Protein AF-A0A2G5UDF6-F1 (afdb_monomer_lite)

InterPro domains:
  IPR027913 Protein of unknown function DUF4473 [PF14747] (28-94)

Secondary structure (DSSP, 8-state):
--TTHHHHHHHHHHHGGG---S---HHHHHHHHHHTT--HHHHHHHHHHHHHHHHHHHHTTT-HHHHHHHHHHHHHHHHHHHHHS-HHHHHHHHHHHHHH-

Sequence (101 aa):
MFKQFLVFSAFLLVFCLSKRTTPLDPKKSVPELVAAGISEKVADVLVQGDNVYYKQLATAEGDKEMTRKVHATYRKFQADIQKIFPKELWEKWVKYLAKHD

Structure (mmCIF, N/CA/C/O backbone):
data_AF-A0A2G5UDF6-F1
#
_entry.id   AF-A0A2G5UDF6-F1
#
loop_
_atom_site.group_PDB
_atom_site.id
_atom_site.type_symbol
_atom_site.label_atom_id
_atom_site.label_alt_id
_atom_site.label_comp_id
_atom_site.label_asym_id
_atom_site.label_entity_id
_atom_site.label_seq_id
_atom_site.pdbx_PDB_ins_code
_atom_site.Cartn_x
_atom_site.Cartn_y
_atom_site.Cartn_z
_atom_site.occupancy
_atom_site.B_iso_or_equiv
_atom_site.auth_seq_id
_atom_site.auth_comp_id
_atom_site.auth_asym_id
_atom_site.auth_atom_id
_atom_site.pdbx_PDB_model_num
ATOM 1 N N . MET A 1 1 ? 25.779 12.666 20.681 1.00 50.19 1 MET A N 1
ATOM 2 C CA . MET A 1 1 ? 25.621 12.098 19.320 1.00 50.19 1 MET A CA 1
ATOM 3 C C . MET A 1 1 ? 24.433 11.120 19.216 1.00 50.19 1 MET A C 1
ATOM 5 O O . MET A 1 1 ? 24.481 10.184 18.438 1.00 50.19 1 MET A O 1
ATOM 9 N N . PHE A 1 2 ? 23.336 11.335 19.961 1.00 48.03 2 PHE A N 1
ATOM 10 C CA . PHE A 1 2 ? 22.194 10.395 20.021 1.00 48.03 2 PHE A CA 1
ATOM 11 C C . PHE A 1 2 ? 20.984 10.834 19.170 1.00 48.03 2 PHE A C 1
ATOM 13 O O . PHE A 1 2 ? 20.065 10.060 18.931 1.00 48.03 2 PHE A O 1
ATOM 20 N N . LYS A 1 3 ? 20.982 12.084 18.679 1.00 40.91 3 LYS A N 1
ATOM 21 C CA . LYS A 1 3 ? 19.861 12.655 17.910 1.00 40.91 3 LYS A CA 1
ATOM 22 C C . LYS A 1 3 ? 19.856 12.269 16.423 1.00 40.91 3 LYS A C 1
ATOM 24 O O . LYS A 1 3 ? 18.808 12.348 15.799 1.00 40.91 3 LYS A O 1
ATOM 29 N N . GLN A 1 4 ? 20.982 11.816 15.863 1.00 46.84 4 GLN A N 1
ATOM 30 C CA . GLN A 1 4 ? 21.053 11.362 14.463 1.00 46.84 4 GLN A CA 1
ATOM 31 C C . GLN A 1 4 ? 20.636 9.891 14.282 1.00 46.84 4 GLN A C 1
ATOM 33 O O . GLN A 1 4 ? 20.145 9.531 13.217 1.00 46.84 4 GLN A O 1
ATOM 38 N N . PHE A 1 5 ? 20.733 9.058 15.325 1.00 46.44 5 PHE A N 1
ATOM 39 C CA . PHE A 1 5 ? 20.299 7.653 15.265 1.00 46.44 5 PHE A CA 1
ATOM 40 C C . PHE A 1 5 ? 18.772 7.494 15.180 1.00 46.44 5 PHE A C 1
ATOM 42 O O . PHE A 1 5 ? 18.275 6.549 14.572 1.00 46.44 5 PHE A O 1
ATOM 49 N N . LEU A 1 6 ? 18.016 8.452 15.722 1.00 48.91 6 LEU A N 1
ATOM 50 C CA . LEU A 1 6 ? 16.549 8.433 15.688 1.00 48.91 6 LEU A CA 1
ATOM 51 C C . LEU A 1 6 ? 15.978 8.701 14.286 1.00 48.91 6 LEU A C 1
ATOM 53 O O . LEU A 1 6 ? 14.896 8.219 13.962 1.00 48.91 6 LEU A O 1
ATOM 57 N N . VAL A 1 7 ? 16.725 9.403 13.428 1.00 47.25 7 VAL A N 1
ATOM 58 C CA . VAL A 1 7 ? 16.295 9.702 12.052 1.00 47.25 7 VAL A CA 1
ATOM 59 C C . VAL A 1 7 ? 16.432 8.471 11.146 1.00 47.25 7 VAL A C 1
ATOM 61 O O . VAL A 1 7 ? 15.597 8.260 10.271 1.00 47.25 7 VAL A O 1
ATOM 64 N N . PHE A 1 8 ? 17.412 7.597 11.400 1.00 45.00 8 PHE A N 1
ATOM 65 C CA . PHE A 1 8 ? 17.575 6.350 10.640 1.00 45.00 8 PHE A CA 1
ATOM 66 C C . PHE A 1 8 ? 16.494 5.302 10.945 1.00 45.00 8 PHE A C 1
ATOM 68 O O . PHE A 1 8 ? 16.107 4.550 10.053 1.00 45.00 8 PHE A O 1
ATOM 75 N N . SER A 1 9 ? 15.950 5.288 12.166 1.00 44.84 9 SER A N 1
ATOM 76 C CA . SER A 1 9 ? 14.861 4.373 12.548 1.00 44.84 9 SER A CA 1
ATOM 77 C C . SER A 1 9 ? 13.561 4.659 11.780 1.00 44.84 9 SER A C 1
ATOM 79 O O . SER A 1 9 ? 12.910 3.743 11.277 1.00 44.84 9 SER A O 1
ATOM 81 N N . ALA A 1 10 ? 13.225 5.939 11.583 1.00 43.44 10 ALA A N 1
ATOM 82 C CA . ALA A 1 10 ? 12.039 6.327 10.819 1.00 43.44 10 ALA A CA 1
ATOM 83 C C . ALA A 1 10 ? 12.166 6.016 9.313 1.00 43.44 10 ALA A C 1
ATOM 85 O O . ALA A 1 10 ? 11.167 5.713 8.665 1.00 43.44 10 ALA A O 1
ATOM 86 N N . PHE A 1 11 ? 13.384 6.030 8.755 1.00 42.06 11 PHE A N 1
ATOM 87 C CA . PHE A 1 11 ? 13.624 5.650 7.356 1.00 42.06 11 PHE A CA 1
ATOM 88 C C . PHE A 1 11 ? 13.518 4.137 7.112 1.00 42.06 11 PHE A C 1
ATOM 90 O O . PHE A 1 11 ? 13.086 3.722 6.036 1.00 42.06 11 PHE A O 1
ATOM 97 N N . LEU A 1 12 ? 13.848 3.311 8.110 1.00 40.5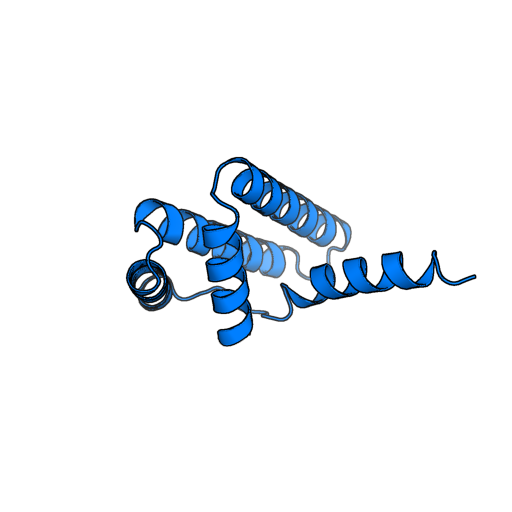6 12 LEU A N 1
ATOM 98 C CA . LEU A 1 12 ? 13.720 1.853 8.021 1.00 40.56 12 LEU A CA 1
ATOM 99 C C . LEU A 1 12 ? 12.257 1.389 7.998 1.00 40.56 12 LEU A C 1
ATOM 101 O O . LEU A 1 12 ? 11.930 0.451 7.275 1.00 40.56 12 LEU A O 1
ATOM 105 N N . LEU A 1 13 ? 11.356 2.086 8.696 1.00 39.72 13 LEU A N 1
ATOM 106 C CA . LEU A 1 13 ? 9.921 1.774 8.662 1.00 39.72 13 LEU A CA 1
ATOM 107 C C . LEU A 1 13 ? 9.263 2.085 7.309 1.00 39.72 13 LEU A C 1
ATOM 109 O O . LEU A 1 13 ? 8.309 1.411 6.934 1.00 39.72 13 LEU A O 1
ATOM 113 N N . VAL A 1 14 ? 9.787 3.048 6.545 1.00 43.19 14 VAL A N 1
ATOM 114 C CA . VAL A 1 14 ? 9.267 3.369 5.202 1.00 43.19 14 VAL A CA 1
ATOM 115 C C . VAL A 1 14 ? 9.732 2.344 4.160 1.00 43.19 14 VAL A C 1
ATOM 117 O O . VAL A 1 14 ? 8.984 2.034 3.237 1.00 43.19 14 VAL A O 1
ATOM 120 N N . PHE A 1 15 ? 10.931 1.772 4.320 1.00 41.12 15 PHE A N 1
ATOM 121 C CA . PHE A 1 15 ? 11.445 0.727 3.423 1.00 41.12 15 PHE A CA 1
ATOM 122 C C . PHE A 1 15 ? 10.815 -0.655 3.662 1.00 41.12 15 PHE A C 1
ATOM 124 O O . PHE A 1 15 ? 10.803 -1.481 2.752 1.00 41.12 15 PHE A O 1
ATOM 131 N N . CYS A 1 16 ? 10.257 -0.908 4.850 1.00 41.47 16 CYS A N 1
ATOM 132 C CA . CYS A 1 16 ? 9.574 -2.169 5.149 1.00 41.47 16 CYS A CA 1
ATOM 133 C C . CYS A 1 16 ? 8.167 -2.287 4.542 1.00 41.47 16 CYS A C 1
ATOM 135 O O . CYS A 1 16 ? 7.653 -3.393 4.485 1.00 41.47 16 CYS A O 1
ATOM 137 N N . LEU A 1 17 ? 7.550 -1.199 4.068 1.00 44.84 17 LEU A N 1
ATOM 138 C CA . LEU A 1 17 ? 6.150 -1.203 3.610 1.00 44.84 17 LEU A CA 1
ATOM 139 C C . LEU A 1 17 ? 5.935 -1.709 2.168 1.00 44.84 17 LEU A C 1
ATOM 141 O O . LEU A 1 17 ? 4.832 -1.587 1.645 1.00 44.84 17 LEU A O 1
ATOM 145 N N . SER A 1 18 ? 6.968 -2.213 1.487 1.00 49.06 18 SER A N 1
ATOM 146 C CA . SER A 1 18 ? 6.831 -2.659 0.088 1.00 49.06 18 SER A CA 1
ATOM 147 C C . SER A 1 18 ? 7.806 -3.774 -0.292 1.00 49.06 18 SER A C 1
ATOM 149 O O . SER A 1 18 ? 8.461 -3.706 -1.329 1.00 49.06 18 SER A O 1
ATOM 151 N N . LYS A 1 19 ? 7.953 -4.797 0.564 1.00 52.03 19 LYS A N 1
ATOM 152 C CA . LYS A 1 19 ? 8.693 -6.007 0.162 1.00 52.03 19 LYS A CA 1
ATOM 153 C C . LYS A 1 19 ? 7.856 -6.963 -0.673 1.00 52.03 19 LYS A C 1
ATOM 155 O O . LYS A 1 19 ? 8.430 -7.822 -1.344 1.00 52.03 19 LYS A O 1
ATOM 160 N N . ARG A 1 20 ? 6.532 -6.819 -0.653 1.00 62.22 20 ARG A N 1
ATOM 161 C CA . ARG A 1 20 ? 5.671 -7.587 -1.543 1.00 62.22 20 ARG A CA 1
ATOM 162 C C . ARG A 1 20 ? 6.031 -7.255 -2.980 1.00 62.22 20 ARG A C 1
ATOM 164 O O . ARG A 1 20 ? 6.321 -6.115 -3.307 1.00 62.22 20 ARG A O 1
ATOM 171 N N . THR A 1 21 ? 6.071 -8.264 -3.832 1.00 62.69 21 THR A N 1
ATOM 172 C CA . THR A 1 21 ? 6.319 -8.106 -5.272 1.00 62.69 21 THR A CA 1
ATOM 173 C C . THR A 1 21 ? 5.030 -8.241 -6.075 1.00 62.69 21 THR A C 1
ATOM 175 O O . THR A 1 21 ? 5.043 -8.116 -7.298 1.00 62.69 21 THR A O 1
ATOM 178 N N . THR A 1 22 ? 3.909 -8.498 -5.393 1.00 68.50 22 THR A N 1
ATOM 179 C CA . THR A 1 22 ? 2.641 -8.895 -5.996 1.00 68.50 22 THR A CA 1
ATOM 180 C C . THR A 1 22 ? 1.465 -8.064 -5.469 1.00 68.50 22 THR A C 1
ATOM 182 O O . THR A 1 22 ? 1.420 -7.721 -4.286 1.00 68.50 22 THR A O 1
ATOM 185 N N . PRO A 1 23 ? 0.488 -7.742 -6.336 1.00 82.19 23 PRO A N 1
ATOM 186 C CA . PRO A 1 23 ? -0.724 -7.019 -5.951 1.00 82.19 23 PRO A CA 1
ATOM 187 C C . PR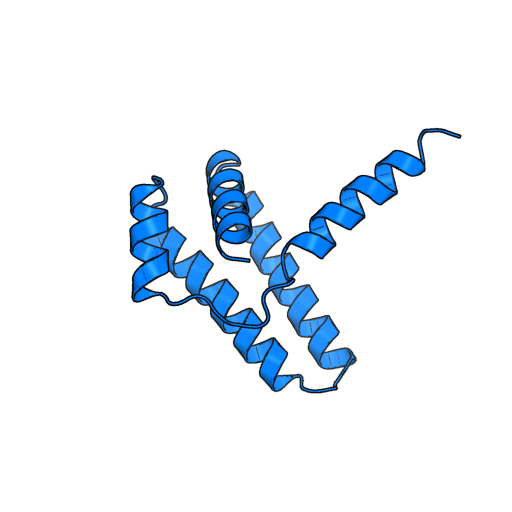O A 1 23 ? -1.592 -7.823 -4.967 1.00 82.19 23 PRO A C 1
ATOM 189 O O . PRO A 1 23 ? -1.526 -9.053 -4.926 1.00 82.19 23 PRO A O 1
ATOM 192 N N . LEU A 1 24 ? -2.432 -7.129 -4.194 1.00 84.75 24 LEU A N 1
ATOM 193 C CA . LEU A 1 24 ? -3.460 -7.750 -3.353 1.00 84.75 24 LEU A CA 1
ATOM 194 C C . LEU A 1 24 ? -4.599 -8.315 -4.212 1.00 84.75 24 LEU A C 1
ATOM 196 O O . LEU A 1 24 ? -4.990 -7.721 -5.219 1.00 84.75 24 LEU A O 1
ATOM 200 N N . ASP A 1 25 ? -5.191 -9.428 -3.774 1.00 86.31 25 ASP A N 1
ATOM 201 C CA . ASP A 1 25 ? -6.436 -9.946 -4.351 1.00 86.31 2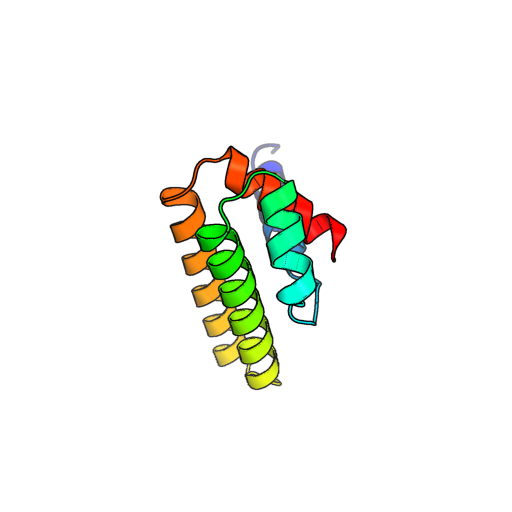5 ASP A CA 1
ATOM 202 C C . ASP A 1 25 ? -7.633 -9.173 -3.768 1.00 86.31 25 ASP A C 1
ATOM 204 O O . ASP A 1 25 ? -7.970 -9.375 -2.595 1.00 86.31 25 ASP A O 1
ATOM 208 N N . PRO A 1 26 ? -8.331 -8.328 -4.553 1.00 86.75 26 PRO A N 1
ATOM 209 C CA . PRO A 1 26 ? -9.419 -7.513 -4.023 1.00 86.75 26 PRO A CA 1
ATOM 210 C C . PRO A 1 26 ? -10.564 -8.326 -3.432 1.00 86.75 26 PRO A C 1
ATOM 212 O O . PRO A 1 26 ? -11.177 -7.893 -2.459 1.00 86.75 26 PRO A O 1
ATOM 215 N N . LYS A 1 27 ? -10.818 -9.531 -3.961 1.00 88.12 27 LYS A N 1
ATOM 216 C CA . LYS A 1 27 ? -11.904 -10.399 -3.485 1.00 88.12 27 LYS A CA 1
ATOM 217 C C . LYS A 1 27 ? -11.669 -10.915 -2.069 1.00 88.12 27 LYS A C 1
ATOM 219 O O . LYS A 1 27 ? -12.626 -11.301 -1.407 1.00 88.12 27 LYS A O 1
ATOM 224 N N . LYS A 1 28 ? -10.413 -10.941 -1.617 1.00 89.25 28 LYS A N 1
ATOM 225 C CA . LYS A 1 28 ? -10.032 -11.354 -0.262 1.00 89.25 28 LYS A CA 1
ATOM 226 C C . LYS A 1 28 ? -9.766 -10.146 0.625 1.00 89.25 28 LYS A C 1
ATOM 228 O O . LYS A 1 28 ? -10.287 -10.072 1.733 1.00 89.25 28 LYS A O 1
ATOM 233 N N . SER A 1 29 ? -9.026 -9.168 0.109 1.00 88.25 29 SER A N 1
ATOM 234 C CA . SER A 1 29 ? -8.559 -8.036 0.903 1.00 88.25 29 SER A CA 1
ATOM 235 C C . SER A 1 29 ? -9.655 -7.054 1.289 1.00 88.25 29 SER A C 1
ATOM 237 O O . SER A 1 29 ? -9.658 -6.572 2.418 1.00 88.25 29 SER A O 1
ATOM 239 N N . VAL A 1 30 ? -10.616 -6.773 0.404 1.00 90.06 30 VAL A N 1
ATOM 240 C CA . VAL A 1 30 ? -11.706 -5.836 0.723 1.00 90.06 30 VAL A CA 1
ATOM 241 C C . VAL A 1 30 ? -12.575 -6.364 1.875 1.00 90.06 30 VAL A C 1
ATOM 243 O O . VAL A 1 30 ? -12.717 -5.644 2.865 1.00 90.06 30 VAL A O 1
ATOM 246 N N . PRO A 1 31 ? -13.071 -7.621 1.852 1.00 91.62 31 PRO A N 1
ATOM 247 C CA . PRO A 1 31 ? -13.810 -8.183 2.984 1.00 91.62 31 PRO A CA 1
ATOM 248 C C . PRO A 1 31 ? -13.024 -8.210 4.299 1.00 91.62 31 PRO A C 1
ATOM 250 O O . PRO A 1 31 ? -13.585 -7.920 5.353 1.00 91.62 31 PRO A O 1
ATOM 253 N N . GLU A 1 32 ? -11.727 -8.529 4.261 1.00 90.94 32 GLU A N 1
ATOM 254 C CA . GLU A 1 32 ? -10.879 -8.572 5.461 1.00 90.94 32 GLU A CA 1
ATOM 255 C C . GLU A 1 32 ? -10.694 -7.183 6.091 1.00 90.94 32 GLU A C 1
ATOM 257 O O . GLU A 1 32 ? -10.757 -7.036 7.314 1.00 90.94 32 GLU A O 1
ATOM 262 N N . LEU A 1 33 ? -10.521 -6.145 5.269 1.00 88.19 33 LEU A N 1
ATOM 263 C CA . LEU A 1 33 ? -10.437 -4.757 5.730 1.00 88.19 33 LEU A CA 1
ATOM 264 C C . LEU A 1 33 ? -11.783 -4.267 6.280 1.00 88.19 33 LEU A C 1
ATOM 266 O O . LEU A 1 33 ? -11.813 -3.582 7.307 1.00 88.19 33 LEU A O 1
ATOM 270 N N . VAL A 1 34 ? -12.894 -4.661 5.651 1.00 91.12 34 VAL A N 1
ATOM 271 C CA . VAL A 1 34 ? -14.245 -4.373 6.152 1.00 91.12 34 VAL A CA 1
ATOM 272 C C . VAL A 1 34 ? -14.489 -5.039 7.502 1.00 91.12 34 VAL A C 1
ATOM 274 O O . VAL A 1 34 ? -14.937 -4.373 8.436 1.00 91.12 34 VAL A O 1
ATOM 277 N N . ALA A 1 35 ? -14.099 -6.305 7.661 1.00 90.00 35 ALA A N 1
ATOM 278 C CA . ALA A 1 35 ? -14.152 -7.009 8.941 1.00 90.00 35 ALA A CA 1
ATOM 279 C C . ALA A 1 35 ? -13.260 -6.353 10.013 1.00 90.00 35 ALA A C 1
ATOM 281 O O . ALA A 1 35 ? -13.593 -6.369 11.196 1.00 90.00 35 ALA A O 1
ATOM 282 N N . ALA A 1 36 ? -12.158 -5.710 9.610 1.00 86.12 36 ALA A N 1
ATOM 283 C CA . ALA A 1 36 ? -11.313 -4.906 10.493 1.00 86.12 36 ALA A CA 1
ATOM 284 C C . ALA A 1 36 ? -11.916 -3.525 10.838 1.00 86.12 36 ALA A C 1
ATOM 286 O O . ALA A 1 36 ? -11.317 -2.754 11.596 1.00 86.12 36 ALA A O 1
ATOM 287 N N . GLY A 1 37 ? -13.100 -3.193 10.320 1.00 85.19 37 GLY A N 1
ATOM 288 C CA . GLY A 1 37 ? -13.813 -1.943 10.583 1.00 85.19 37 GLY A CA 1
ATOM 289 C C . GLY A 1 37 ? -13.370 -0.773 9.702 1.00 85.19 37 GLY A C 1
ATOM 290 O O . GLY A 1 37 ? -13.461 0.374 10.137 1.00 85.19 37 GLY A O 1
ATOM 291 N N . ILE A 1 38 ? -12.848 -1.042 8.504 1.00 86.25 38 ILE A N 1
ATOM 292 C CA . ILE A 1 38 ? -12.613 -0.037 7.456 1.00 86.25 38 ILE A CA 1
ATOM 293 C C . ILE A 1 38 ? -13.839 -0.026 6.539 1.00 86.25 38 ILE A C 1
ATOM 295 O O . ILE A 1 38 ? -14.309 -1.078 6.130 1.00 86.25 38 ILE A O 1
ATOM 299 N N . SER A 1 39 ? -14.385 1.140 6.188 1.00 89.00 39 SER A N 1
ATOM 300 C CA . SER A 1 39 ? -15.533 1.175 5.267 1.00 89.00 39 SER A CA 1
ATOM 301 C C . SER A 1 39 ? -15.163 0.579 3.905 1.00 89.00 39 SER A C 1
ATOM 303 O O . SER A 1 39 ? -14.084 0.886 3.396 1.00 89.00 39 SER A O 1
ATOM 305 N N . GLU A 1 40 ? -16.078 -0.164 3.285 1.00 90.12 40 GLU A N 1
ATOM 306 C CA . GLU A 1 40 ? -15.886 -0.834 1.987 1.00 90.12 40 GLU A CA 1
ATOM 307 C C . GLU A 1 40 ? -15.291 0.092 0.919 1.00 90.12 40 GLU A C 1
ATOM 309 O O . GLU A 1 40 ? -14.247 -0.209 0.353 1.00 90.12 40 GLU A O 1
ATOM 314 N N . LYS A 1 41 ? -15.844 1.302 0.764 1.00 88.75 41 LYS A N 1
ATOM 315 C CA . LYS A 1 41 ? -15.327 2.314 -0.173 1.00 88.75 41 LYS A CA 1
ATOM 316 C C . LYS A 1 41 ? -13.848 2.658 0.050 1.00 88.75 41 LYS A C 1
ATOM 318 O O . LYS A 1 41 ? -13.122 2.929 -0.899 1.00 88.75 41 LYS A O 1
ATOM 323 N N . VAL A 1 42 ? -13.403 2.701 1.304 1.00 87.00 42 VAL A N 1
ATOM 324 C CA . VAL A 1 42 ? -12.010 3.026 1.649 1.00 87.00 42 VAL A CA 1
ATOM 325 C C . VAL A 1 42 ? -11.116 1.806 1.478 1.00 87.00 42 VAL A C 1
ATOM 327 O O . VAL A 1 42 ? -10.007 1.944 0.972 1.00 87.00 42 VAL A O 1
ATOM 330 N N . ALA A 1 43 ? -11.606 0.620 1.839 1.00 88.69 43 ALA A N 1
ATOM 331 C CA . ALA A 1 43 ? -10.920 -0.638 1.578 1.00 88.69 43 ALA A CA 1
ATOM 332 C C . ALA A 1 43 ? -10.666 -0.832 0.073 1.00 88.69 43 ALA A C 1
ATOM 334 O O . ALA A 1 43 ? -9.537 -1.126 -0.316 1.00 88.69 43 ALA A O 1
ATOM 335 N N . ASP A 1 44 ? -11.664 -0.561 -0.771 1.00 91.50 44 ASP A N 1
ATOM 336 C CA . ASP A 1 44 ? -11.531 -0.588 -2.230 1.00 91.50 44 ASP A CA 1
ATOM 337 C C . ASP A 1 44 ? -10.455 0.379 -2.726 1.00 91.50 44 ASP A C 1
ATOM 339 O O . ASP A 1 44 ? -9.589 -0.009 -3.508 1.00 91.50 44 ASP A O 1
ATOM 343 N N . VAL A 1 45 ? -10.466 1.631 -2.256 1.00 89.62 45 VAL A N 1
ATOM 344 C CA . VAL A 1 45 ? -9.465 2.636 -2.655 1.00 89.62 45 VAL A CA 1
ATOM 345 C C . VAL A 1 45 ? -8.053 2.204 -2.256 1.00 89.62 45 VAL A C 1
ATOM 347 O O . VAL A 1 45 ? -7.130 2.333 -3.061 1.00 89.62 45 VAL A O 1
ATOM 350 N N . LEU A 1 46 ? -7.876 1.674 -1.042 1.00 88.50 46 LEU A N 1
ATOM 351 C CA . LEU A 1 46 ? -6.581 1.196 -0.549 1.00 88.50 46 LEU A CA 1
ATOM 352 C C . LEU A 1 46 ? -6.048 0.042 -1.402 1.00 88.50 46 LEU A C 1
ATOM 354 O O . LEU A 1 46 ? -4.913 0.096 -1.875 1.00 88.50 46 LEU A O 1
ATOM 358 N N . VAL A 1 47 ? -6.886 -0.965 -1.646 1.00 90.25 47 VAL A N 1
ATOM 359 C CA . VAL A 1 47 ? -6.522 -2.147 -2.433 1.00 90.25 47 VAL A CA 1
ATOM 360 C C . VAL A 1 47 ? -6.260 -1.785 -3.895 1.00 90.25 47 VAL A C 1
ATOM 362 O O . VAL A 1 47 ? -5.284 -2.249 -4.481 1.00 90.25 47 VAL A O 1
ATOM 365 N N . GLN A 1 48 ? -7.084 -0.927 -4.500 1.00 90.19 48 GLN A N 1
ATOM 366 C CA . GLN A 1 48 ? -6.866 -0.475 -5.874 1.00 90.19 48 GLN A CA 1
ATOM 367 C C . GLN A 1 48 ? -5.580 0.340 -6.007 1.00 90.19 48 GLN A C 1
ATOM 369 O O . GLN A 1 48 ? -4.818 0.111 -6.945 1.00 90.19 48 GLN A O 1
ATOM 374 N N . GLY A 1 49 ? -5.311 1.262 -5.078 1.00 87.44 49 GLY A N 1
ATOM 375 C CA . GLY A 1 49 ? -4.079 2.051 -5.085 1.00 87.44 49 GLY A CA 1
ATOM 376 C C . GLY A 1 49 ? -2.827 1.181 -4.971 1.00 87.44 49 GLY A C 1
ATOM 377 O O . GLY A 1 49 ? -1.857 1.398 -5.699 1.00 87.44 49 GLY A O 1
ATOM 378 N N . ASP A 1 50 ? -2.873 0.154 -4.122 1.00 87.38 50 ASP A N 1
ATOM 379 C CA . ASP A 1 50 ? -1.803 -0.836 -3.987 1.00 87.38 50 ASP A CA 1
ATOM 380 C C . ASP A 1 50 ? -1.609 -1.665 -5.269 1.00 87.38 50 ASP A C 1
ATOM 382 O O . ASP A 1 50 ? -0.495 -1.814 -5.774 1.00 87.38 50 ASP A O 1
ATOM 386 N N . ASN A 1 51 ? -2.704 -2.124 -5.875 1.00 88.56 51 ASN A N 1
ATOM 387 C CA . ASN A 1 51 ? -2.655 -2.899 -7.114 1.00 88.56 51 ASN A CA 1
ATOM 388 C C . ASN A 1 51 ? -2.131 -2.087 -8.299 1.00 88.56 51 ASN A C 1
ATOM 390 O O . ASN A 1 51 ? -1.356 -2.601 -9.109 1.00 88.56 51 ASN A O 1
ATOM 394 N N . VAL A 1 52 ? -2.525 -0.816 -8.404 1.00 89.69 52 VAL A N 1
ATOM 395 C CA . VAL A 1 52 ? -1.998 0.103 -9.418 1.00 89.69 52 VAL A CA 1
ATOM 396 C C . VAL A 1 52 ? -0.500 0.303 -9.224 1.00 89.69 52 VAL A C 1
ATOM 398 O O . VAL A 1 52 ? 0.237 0.256 -10.208 1.00 89.69 52 VAL A O 1
ATOM 401 N N . TYR A 1 53 ? -0.040 0.466 -7.982 1.00 88.94 53 TYR A N 1
ATOM 402 C CA . TYR A 1 53 ? 1.383 0.580 -7.677 1.00 88.94 53 TYR A CA 1
ATOM 403 C C . TYR A 1 53 ? 2.169 -0.647 -8.150 1.00 88.94 53 TYR A C 1
ATOM 405 O O . TYR A 1 53 ? 3.112 -0.486 -8.921 1.00 88.94 53 TYR A O 1
ATOM 413 N N . TYR A 1 54 ? 1.749 -1.864 -7.793 1.00 86.00 54 TYR A N 1
ATOM 414 C CA . TYR A 1 54 ? 2.453 -3.080 -8.219 1.00 86.00 54 TYR A CA 1
ATOM 415 C C . TYR A 1 54 ? 2.395 -3.320 -9.725 1.00 86.00 54 TYR A C 1
ATOM 417 O O . TYR A 1 54 ? 3.388 -3.730 -10.324 1.00 86.00 54 TYR A O 1
ATOM 425 N N . LYS A 1 55 ? 1.272 -2.993 -10.371 1.00 86.62 55 LYS A N 1
ATOM 426 C CA . LYS A 1 55 ? 1.163 -3.053 -11.832 1.00 86.62 55 LYS A CA 1
ATOM 427 C C . LYS A 1 55 ? 2.136 -2.085 -12.510 1.00 86.62 55 LYS A C 1
ATOM 429 O O . LYS A 1 55 ? 2.799 -2.452 -13.479 1.00 86.62 55 LYS A O 1
ATOM 434 N N . GLN A 1 56 ? 2.230 -0.853 -12.012 1.00 86.25 56 GLN A N 1
ATOM 435 C CA . GLN A 1 56 ? 3.155 0.147 -12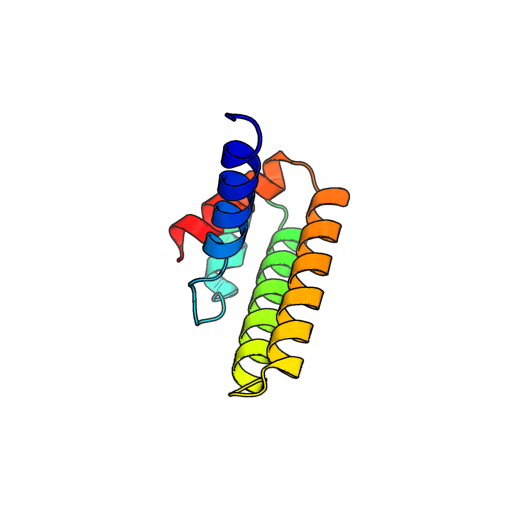.546 1.00 86.25 56 GLN A CA 1
ATOM 436 C C . GLN A 1 56 ? 4.612 -0.206 -12.251 1.00 86.25 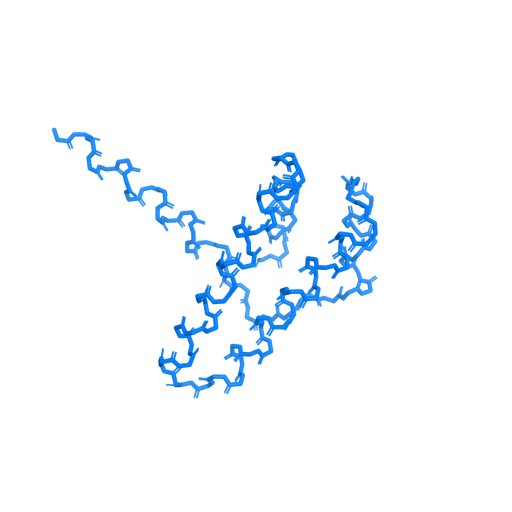56 GLN A C 1
ATOM 438 O O . GLN A 1 56 ? 5.466 0.028 -13.099 1.00 86.25 56 GLN A O 1
ATOM 443 N N . LEU A 1 57 ? 4.891 -0.796 -11.089 1.00 86.12 57 LEU A N 1
ATOM 444 C CA . LEU A 1 57 ? 6.224 -1.256 -10.717 1.00 86.12 57 LEU A CA 1
ATOM 445 C C . LEU A 1 57 ? 6.693 -2.399 -11.625 1.00 86.12 57 LEU A C 1
ATOM 447 O O . LEU A 1 57 ? 7.820 -2.358 -12.101 1.00 86.12 57 LEU A O 1
ATOM 451 N N . ALA A 1 58 ? 5.813 -3.358 -11.932 1.00 84.19 58 ALA A N 1
ATOM 452 C CA . ALA A 1 58 ? 6.084 -4.403 -12.918 1.00 84.19 58 ALA A CA 1
ATOM 453 C C . ALA A 1 58 ? 6.280 -3.823 -14.330 1.00 84.19 58 ALA A C 1
ATOM 455 O O . ALA A 1 58 ? 7.173 -4.232 -15.053 1.00 84.19 58 ALA A O 1
ATOM 456 N N . THR A 1 59 ? 5.500 -2.807 -14.714 1.00 84.44 59 THR A N 1
ATOM 457 C CA . THR A 1 59 ? 5.673 -2.138 -16.021 1.00 84.44 59 THR A CA 1
ATOM 458 C C . THR A 1 59 ? 6.997 -1.371 -16.114 1.00 84.44 59 THR A C 1
ATOM 460 O O . THR A 1 59 ? 7.542 -1.206 -17.198 1.00 84.44 59 THR A O 1
ATOM 463 N N . ALA A 1 60 ? 7.520 -0.891 -14.984 1.00 84.12 60 ALA A N 1
ATOM 464 C CA . ALA A 1 60 ? 8.764 -0.134 -14.921 1.00 84.12 60 ALA A CA 1
ATOM 465 C C . ALA A 1 60 ? 10.033 -1.007 -15.037 1.00 84.12 60 ALA A C 1
ATOM 467 O O . ALA A 1 60 ? 11.118 -0.463 -14.862 1.00 84.12 60 ALA A O 1
ATOM 468 N N . GLU A 1 61 ? 9.910 -2.320 -15.291 1.00 73.19 61 GLU A N 1
ATOM 469 C CA . GLU A 1 61 ? 10.978 -3.325 -15.466 1.00 73.19 61 GLU A CA 1
ATOM 470 C C . GLU A 1 61 ? 12.355 -2.745 -15.865 1.00 73.19 61 GLU A C 1
ATOM 472 O O . GLU A 1 61 ? 12.662 -2.506 -17.030 1.00 73.19 61 GLU A O 1
ATOM 477 N N . GLY A 1 62 ? 13.216 -2.510 -14.868 1.00 70.81 62 GLY A N 1
ATOM 478 C CA . GLY A 1 62 ? 14.601 -2.062 -15.069 1.00 70.81 62 GLY A CA 1
ATOM 479 C C . GLY A 1 62 ? 14.809 -0.557 -15.308 1.00 70.81 62 GLY A C 1
ATOM 480 O O . GLY A 1 62 ? 15.947 -0.090 -15.210 1.00 70.81 62 GLY A O 1
ATOM 481 N N . ASP A 1 63 ? 13.754 0.230 -15.529 1.00 87.31 63 ASP A N 1
ATOM 482 C CA . ASP A 1 63 ? 13.823 1.691 -15.623 1.00 87.31 63 ASP A CA 1
ATOM 483 C C . ASP A 1 63 ? 13.818 2.325 -14.221 1.00 87.31 63 ASP A C 1
ATOM 485 O O . ASP A 1 63 ? 12.797 2.444 -13.531 1.00 87.31 63 ASP A O 1
ATOM 489 N N . LYS A 1 64 ? 15.002 2.780 -13.799 1.00 85.69 64 LYS A N 1
ATOM 490 C CA . LYS A 1 64 ? 15.217 3.430 -12.499 1.00 85.69 64 LYS A CA 1
ATOM 491 C C . LYS A 1 64 ? 14.444 4.741 -12.350 1.00 85.69 64 LYS A C 1
ATOM 493 O O . LYS A 1 64 ? 14.021 5.069 -11.240 1.00 85.69 64 LYS A O 1
ATOM 498 N N . GLU A 1 65 ? 14.276 5.514 -13.421 1.00 86.44 65 GLU A N 1
ATOM 499 C CA . GLU A 1 65 ? 13.558 6.785 -13.352 1.00 86.44 65 GLU A CA 1
ATOM 500 C C . GLU A 1 65 ? 12.056 6.545 -13.211 1.00 86.44 65 GLU A C 1
ATOM 502 O O . GLU A 1 65 ? 11.409 7.164 -12.358 1.00 86.44 65 GLU A O 1
ATOM 507 N N . MET A 1 66 ? 11.514 5.612 -13.993 1.00 83.81 66 MET A N 1
ATOM 508 C CA . MET A 1 66 ? 10.109 5.230 -13.923 1.00 83.81 66 MET A CA 1
ATOM 509 C C . MET A 1 66 ? 9.781 4.594 -12.572 1.00 83.81 66 MET A C 1
ATOM 511 O O . MET A 1 66 ? 8.839 5.028 -11.910 1.00 83.81 66 MET A O 1
ATOM 515 N N . THR A 1 67 ? 10.628 3.688 -12.080 1.00 85.62 67 THR A N 1
ATOM 516 C CA . THR A 1 67 ? 10.509 3.101 -10.735 1.00 85.62 67 THR A CA 1
ATOM 517 C C . THR A 1 67 ? 10.471 4.188 -9.655 1.00 85.62 67 THR A C 1
ATOM 519 O O . THR A 1 67 ? 9.599 4.197 -8.782 1.00 85.62 67 THR A O 1
ATOM 522 N N . ARG A 1 68 ? 11.359 5.190 -9.741 1.00 86.69 68 ARG A N 1
ATOM 523 C CA . ARG A 1 68 ? 11.372 6.324 -8.803 1.00 86.69 68 ARG A CA 1
ATOM 524 C C . ARG A 1 68 ? 10.074 7.135 -8.855 1.00 86.69 68 ARG A C 1
ATOM 526 O O . ARG A 1 68 ? 9.586 7.547 -7.800 1.00 86.69 68 ARG A O 1
ATOM 533 N N . LYS A 1 69 ? 9.514 7.370 -10.049 1.00 89.25 69 LYS A N 1
ATOM 534 C CA . LYS A 1 69 ? 8.225 8.065 -10.224 1.00 89.25 69 LYS A CA 1
ATOM 535 C C . LYS A 1 69 ? 7.074 7.260 -9.620 1.00 89.25 69 LYS A C 1
ATOM 537 O O . LYS A 1 69 ? 6.274 7.836 -8.890 1.00 89.25 69 LYS A O 1
ATOM 542 N N . VAL A 1 70 ? 7.035 5.947 -9.840 1.00 86.88 70 VAL A N 1
ATOM 543 C CA . VAL A 1 70 ? 6.012 5.049 -9.276 1.00 86.88 70 VAL A CA 1
ATOM 544 C C . VAL A 1 70 ? 6.031 5.090 -7.744 1.00 86.88 70 VAL A C 1
ATOM 546 O O . VAL A 1 70 ? 4.996 5.342 -7.124 1.00 86.88 70 VAL A O 1
ATOM 549 N N . HIS A 1 71 ? 7.208 4.989 -7.116 1.00 86.75 71 HIS A N 1
ATOM 550 C CA . HIS A 1 71 ? 7.325 5.148 -5.661 1.00 86.75 71 HIS A CA 1
ATOM 551 C C . HIS A 1 71 ? 6.919 6.546 -5.174 1.00 86.75 71 HIS A C 1
ATOM 553 O O . HIS A 1 71 ? 6.306 6.680 -4.115 1.00 86.75 71 HIS A O 1
ATOM 559 N N . ALA A 1 72 ? 7.268 7.608 -5.907 1.00 88.81 72 ALA A N 1
ATOM 560 C CA . ALA A 1 72 ? 6.890 8.969 -5.532 1.00 88.81 72 ALA A CA 1
ATOM 561 C C . ALA A 1 72 ? 5.365 9.161 -5.554 1.00 88.81 72 ALA A C 1
ATOM 563 O O . ALA A 1 72 ? 4.810 9.718 -4.605 1.00 88.81 72 ALA A O 1
ATOM 564 N N . THR A 1 73 ? 4.694 8.648 -6.586 1.00 88.94 73 THR A N 1
ATOM 565 C CA . THR A 1 73 ? 3.232 8.661 -6.703 1.00 88.94 73 THR A CA 1
ATOM 566 C C . THR A 1 73 ? 2.579 7.876 -5.572 1.00 88.94 73 THR A C 1
ATOM 568 O O . THR A 1 73 ? 1.668 8.389 -4.924 1.00 88.94 73 THR A O 1
ATOM 571 N N . TYR A 1 74 ? 3.082 6.678 -5.268 1.00 88.12 74 TYR A N 1
ATOM 572 C CA . TYR A 1 74 ? 2.536 5.851 -4.192 1.00 88.12 74 TYR A CA 1
ATOM 573 C C . TYR A 1 74 ? 2.713 6.493 -2.809 1.00 88.12 74 TYR A C 1
ATOM 575 O O . TYR A 1 74 ? 1.773 6.527 -2.019 1.00 88.12 74 TYR A O 1
ATOM 583 N N . ARG A 1 75 ? 3.866 7.120 -2.534 1.00 87.19 75 ARG A N 1
ATOM 584 C CA . ARG A 1 75 ? 4.063 7.898 -1.297 1.00 87.19 75 ARG A CA 1
ATOM 585 C C . ARG A 1 75 ? 3.099 9.073 -1.184 1.00 87.19 75 ARG A C 1
ATOM 587 O O . ARG A 1 75 ? 2.609 9.348 -0.093 1.00 87.19 75 ARG A O 1
ATOM 594 N N . LYS A 1 76 ? 2.826 9.770 -2.291 1.00 87.94 76 LYS A N 1
ATOM 595 C CA . LYS A 1 76 ? 1.846 10.861 -2.301 1.00 87.94 76 LYS A CA 1
ATOM 596 C C . LYS A 1 76 ? 0.444 10.335 -1.989 1.00 87.94 76 LYS A C 1
ATOM 598 O O . LYS A 1 76 ? -0.211 10.884 -1.115 1.00 87.94 76 LYS A O 1
ATOM 603 N N . PHE A 1 77 ? 0.041 9.233 -2.620 1.00 86.50 77 PHE A N 1
ATOM 604 C CA . PHE A 1 77 ? -1.222 8.549 -2.332 1.00 86.50 77 PHE A CA 1
ATOM 605 C C . PHE A 1 77 ? -1.353 8.167 -0.849 1.00 86.50 77 PHE A C 1
ATOM 607 O O . PHE A 1 77 ? -2.354 8.494 -0.216 1.00 86.50 77 PHE A O 1
ATOM 614 N N . GLN A 1 78 ? -0.320 7.557 -0.262 1.00 84.31 78 GLN A N 1
ATOM 615 C CA . GLN A 1 78 ? -0.299 7.220 1.164 1.00 84.31 78 GLN A CA 1
ATOM 616 C C . GLN A 1 78 ? -0.390 8.462 2.063 1.00 84.31 78 GLN A C 1
ATOM 618 O O . GLN A 1 78 ? -1.124 8.454 3.048 1.00 84.31 78 GLN A O 1
ATOM 623 N N . ALA A 1 79 ? 0.320 9.542 1.724 1.00 85.94 79 ALA A N 1
ATOM 624 C CA . ALA A 1 79 ? 0.264 10.793 2.476 1.00 85.94 79 ALA A CA 1
ATOM 625 C C . ALA A 1 79 ? -1.118 11.464 2.389 1.00 85.94 79 ALA A C 1
ATOM 627 O O . ALA A 1 79 ? -1.593 12.017 3.379 1.00 85.94 79 ALA A O 1
ATOM 628 N N . ASP A 1 80 ? -1.773 11.404 1.230 1.00 85.00 80 ASP A N 1
ATOM 629 C CA . ASP A 1 80 ? -3.120 11.943 1.041 1.00 85.00 80 ASP A CA 1
ATOM 630 C C . ASP A 1 80 ? -4.148 11.119 1.833 1.00 85.00 80 ASP A C 1
ATOM 632 O O . ASP A 1 80 ? -4.984 11.689 2.533 1.00 85.00 80 ASP A O 1
ATOM 636 N N . ILE A 1 81 ? -4.015 9.789 1.849 1.00 81.69 81 ILE A N 1
ATOM 637 C CA . ILE A 1 81 ? -4.804 8.905 2.721 1.00 81.69 81 ILE A CA 1
ATOM 638 C C . ILE A 1 81 ? -4.589 9.257 4.193 1.00 81.69 81 ILE A C 1
ATOM 640 O O . ILE A 1 81 ? -5.562 9.425 4.919 1.00 81.69 81 ILE A O 1
ATOM 644 N N . GLN A 1 82 ? -3.346 9.418 4.649 1.00 81.81 82 GLN A N 1
ATOM 645 C CA . GLN A 1 82 ? -3.063 9.768 6.047 1.00 81.81 82 GLN A CA 1
ATOM 646 C C . GLN A 1 82 ? -3.659 11.116 6.475 1.00 81.81 82 GLN A C 1
ATOM 648 O O . GLN A 1 82 ? -3.954 11.300 7.652 1.00 81.81 82 GLN A O 1
ATOM 653 N N . LYS A 1 83 ? -3.816 12.068 5.548 1.00 81.25 83 LYS A N 1
ATOM 654 C CA . LYS A 1 83 ? -4.434 13.374 5.828 1.00 81.25 83 LYS A CA 1
ATOM 655 C C . LYS A 1 83 ? -5.957 13.309 5.868 1.00 81.25 83 LYS A C 1
ATOM 657 O O . LYS A 1 83 ? -6.572 14.066 6.611 1.00 81.25 83 LYS A O 1
ATOM 662 N N . ILE A 1 84 ? -6.550 12.466 5.026 1.00 79.75 84 ILE A N 1
ATOM 663 C CA . ILE A 1 84 ? -8.004 12.361 4.867 1.00 79.75 84 ILE A CA 1
ATOM 664 C C . ILE A 1 84 ? -8.600 11.410 5.909 1.00 79.75 84 ILE A C 1
ATOM 666 O O . ILE A 1 84 ? -9.701 11.650 6.404 1.00 79.75 84 ILE A O 1
ATOM 670 N N . PHE A 1 85 ? -7.892 10.332 6.245 1.00 76.88 85 PHE A N 1
ATOM 671 C CA . PHE A 1 85 ? -8.406 9.270 7.099 1.00 76.88 85 PHE A CA 1
ATOM 672 C C . PHE A 1 85 ? -7.885 9.350 8.539 1.00 76.88 85 PHE A C 1
ATOM 674 O O . PHE A 1 85 ? -6.779 9.836 8.780 1.00 76.88 85 PHE A O 1
ATOM 681 N N . PRO A 1 86 ? -8.648 8.822 9.516 1.00 80.69 86 PRO A N 1
ATOM 682 C CA . PRO A 1 86 ? -8.212 8.753 10.904 1.00 80.69 86 PRO A CA 1
ATOM 683 C C . PRO A 1 86 ? -6.922 7.941 11.046 1.00 80.69 86 PRO A C 1
ATOM 685 O O . PRO A 1 86 ? -6.740 6.921 10.377 1.00 80.69 86 PRO A O 1
ATOM 688 N N . LYS A 1 87 ? -6.063 8.330 11.994 1.00 81.00 87 LYS A N 1
ATOM 689 C CA . LYS A 1 87 ? -4.816 7.610 12.302 1.00 81.00 87 LYS A CA 1
ATOM 690 C C . LYS A 1 87 ? -5.051 6.118 12.586 1.00 81.00 87 LYS A C 1
ATOM 692 O O . LYS A 1 87 ? -4.267 5.281 12.153 1.00 81.00 87 LYS A O 1
ATOM 697 N N . GLU A 1 88 ? -6.161 5.779 13.236 1.00 81.31 88 GLU A N 1
ATOM 698 C CA . GLU A 1 88 ? -6.558 4.392 13.515 1.00 81.31 88 GLU A CA 1
ATOM 699 C C . GLU A 1 88 ? -6.771 3.559 12.243 1.00 81.31 88 GLU A C 1
ATOM 701 O O . GLU A 1 88 ? -6.413 2.382 12.202 1.00 81.31 88 GLU A O 1
ATOM 706 N N . LEU A 1 89 ? -7.322 4.159 11.183 1.00 81.69 89 LEU A N 1
ATOM 707 C CA . LEU A 1 89 ? -7.509 3.491 9.895 1.00 81.69 89 LEU A CA 1
ATOM 708 C C . LEU A 1 89 ? -6.157 3.203 9.244 1.00 81.69 89 LEU A C 1
ATOM 710 O O . LEU A 1 89 ? -5.934 2.099 8.747 1.00 81.69 89 LEU A O 1
ATOM 714 N N . TRP A 1 90 ? -5.238 4.169 9.308 1.00 82.69 90 TRP A N 1
ATOM 715 C CA . TRP A 1 90 ? -3.874 3.990 8.822 1.00 82.69 90 TRP A CA 1
ATOM 716 C C . TRP A 1 90 ? -3.146 2.863 9.564 1.00 82.69 90 TRP A C 1
ATOM 718 O O . TRP A 1 90 ? -2.518 2.015 8.937 1.00 82.69 90 TRP A O 1
ATOM 728 N N . GLU A 1 91 ? -3.279 2.792 10.889 1.00 86.19 91 GLU A N 1
ATOM 729 C CA . GLU A 1 91 ? -2.689 1.712 11.687 1.00 86.19 91 GLU A CA 1
ATOM 730 C C . GLU A 1 91 ? -3.272 0.336 11.334 1.00 86.19 91 GLU A C 1
ATOM 732 O O . GLU A 1 91 ? -2.523 -0.639 11.243 1.00 86.19 91 GLU A O 1
ATOM 737 N N . LYS A 1 92 ? -4.587 0.240 11.092 1.00 85.12 92 LYS A N 1
ATOM 738 C CA . LYS A 1 92 ? -5.231 -1.001 10.628 1.00 85.12 92 LYS A CA 1
ATOM 739 C C . LYS A 1 92 ? -4.728 -1.421 9.250 1.00 85.12 92 LYS A C 1
ATOM 741 O O . LYS A 1 92 ? -4.426 -2.594 9.055 1.00 85.12 92 LYS A O 1
ATOM 746 N N . TRP A 1 93 ? -4.588 -0.472 8.327 1.00 82.81 93 TRP A N 1
ATOM 747 C CA . TRP A 1 93 ? -4.039 -0.723 6.996 1.00 82.81 93 TRP A CA 1
ATOM 748 C C . TRP A 1 93 ? -2.582 -1.195 7.049 1.00 82.81 93 TRP A C 1
ATOM 750 O O . TRP A 1 93 ? -2.238 -2.202 6.441 1.00 82.81 93 TRP A O 1
ATOM 760 N N . VAL A 1 94 ? -1.733 -0.531 7.837 1.00 84.12 94 VAL A N 1
ATOM 761 C CA . VAL A 1 94 ? -0.329 -0.934 8.019 1.00 84.12 94 VAL A CA 1
ATOM 762 C C . VAL A 1 94 ? -0.225 -2.328 8.642 1.00 84.12 94 VAL A C 1
ATOM 764 O O . VAL A 1 94 ? 0.579 -3.137 8.187 1.00 84.12 94 VAL A O 1
ATOM 767 N N . LYS A 1 95 ? -1.053 -2.642 9.648 1.00 86.56 95 LYS A N 1
ATOM 768 C CA . LYS A 1 95 ? -1.118 -3.992 10.235 1.00 86.56 95 LYS A CA 1
ATOM 769 C C . LYS A 1 95 ? -1.586 -5.038 9.228 1.00 86.56 95 LYS A C 1
ATOM 771 O O . LYS A 1 95 ? -1.072 -6.151 9.247 1.00 86.56 95 LYS A O 1
ATOM 776 N N . TYR A 1 96 ? -2.550 -4.689 8.376 1.00 85.38 96 TYR A N 1
ATOM 777 C CA . TYR A 1 96 ? -3.013 -5.559 7.302 1.00 85.38 96 TYR A CA 1
ATOM 778 C C . TYR A 1 96 ? -1.871 -5.862 6.331 1.00 85.38 96 TYR A C 1
ATOM 780 O O . TYR A 1 96 ? -1.516 -7.021 6.155 1.00 85.38 96 TYR A O 1
ATOM 788 N N . LEU A 1 97 ? -1.217 -4.832 5.792 1.00 82.12 97 LEU A N 1
ATOM 789 C CA . LEU A 1 97 ? -0.072 -5.005 4.898 1.00 82.12 97 LEU A CA 1
ATOM 790 C C . LEU A 1 97 ? 1.030 -5.868 5.528 1.00 82.12 97 LEU A C 1
ATOM 792 O O . LEU A 1 97 ? 1.465 -6.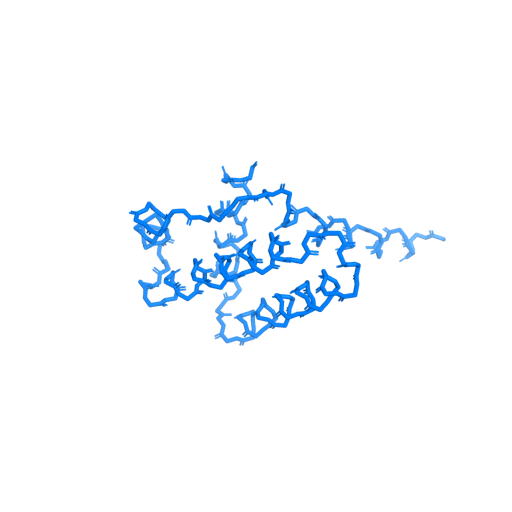830 4.916 1.00 82.12 97 LEU A O 1
ATOM 796 N N . ALA A 1 98 ? 1.396 -5.612 6.787 1.00 81.62 98 ALA A N 1
ATOM 797 C CA . ALA A 1 98 ? 2.419 -6.389 7.489 1.00 81.62 98 ALA A CA 1
ATOM 798 C C . ALA A 1 98 ? 2.060 -7.872 7.715 1.00 81.62 98 ALA A C 1
ATOM 800 O O . ALA A 1 98 ? 2.951 -8.676 7.969 1.00 81.62 98 ALA A O 1
ATOM 801 N N . LYS A 1 99 ? 0.773 -8.241 7.677 1.00 80.06 99 LYS A N 1
ATOM 802 C CA . LYS A 1 99 ? 0.311 -9.635 7.797 1.00 80.06 99 LYS A CA 1
ATOM 803 C C . LYS A 1 99 ? 0.344 -10.378 6.455 1.00 80.06 99 LYS A C 1
ATOM 805 O O . LYS A 1 99 ? 0.364 -11.607 6.448 1.00 80.06 99 LYS A O 1
ATOM 810 N N . HIS A 1 100 ? 0.277 -9.641 5.350 1.00 73.25 100 HIS A N 1
ATOM 811 C CA . HIS A 1 100 ? 0.156 -10.182 3.997 1.00 73.25 100 HIS A CA 1
ATOM 812 C C . HIS A 1 100 ? 1.430 -9.992 3.144 1.00 73.25 100 HIS A C 1
ATOM 814 O O . HIS A 1 100 ? 1.425 -10.409 1.985 1.00 73.25 100 HIS A O 1
ATOM 820 N N . ASP A 1 101 ? 2.488 -9.406 3.719 1.00 63.41 101 ASP A N 1
ATOM 821 C CA . ASP A 1 101 ? 3.877 -9.360 3.221 1.00 63.41 101 ASP A CA 1
ATOM 822 C C . ASP A 1 101 ? 4.691 -10.578 3.699 1.00 63.41 101 ASP A C 1
ATOM 824 O O . ASP A 1 101 ? 5.521 -11.071 2.898 1.00 63.41 101 ASP A O 1
#

Organism: NCBI:txid1611254

Foldseek 3Di:
DPVVVVVVVVVVLVVVLPPDLAADDLVPQLVVLVVVVDDSVVSVVLRVLRRVLNVQCVVCVPPPVSNVVSVVVSVVVLVVCPVVDDPVSVVSSSVSSVVVD

pLDDT: mean 77.15, std 16.48, range [39.72, 91.62]

Radius of gyration: 14.76 Å; chains: 1; bounding box: 42×25×36 Å